Protein AF-A0A2K3N3N6-F1 (afdb_monomer_lite)

InterPro domains:
  IPR012674 Calycin [G3DSA:2.40.128.20] (1-110)
  IPR044682 Violaxanthin de-epoxidase [PTHR33970] (1-127)

Organism: Trifolium pratense (NCBI:txid57577)

pLDDT: mean 84.24, std 12.64, range [36.75, 97.19]

Secondary structure (DSSP, 8-state):
--------EEEE-SSTTEEEEEEEETTEEEEEEEEEEEE-TTSS-EEEEEEEEEGGGTEEEEEEEEE-TTSPPPPTTTHHHHHHHHHTTT--GGG------TT-TT---SPPTT---S-------GGGG--

Radius of gyration: 17.26 Å; chains: 1; bounding box: 48×36×48 Å

Sequence (131 aa):
MVWRRRKYRVKRGKIVGTFYFSVLDNGVVSNEFWTIVDVAEDLSWGLFHYHGAARAAGQSYTGAVLVSPDGAFPNEREKKKIVAALDKCEIKEWELYFVDNCSCIDAPLGTPEGSRLHAVVKIDDPNWIHV

Structure (mmCIF, N/CA/C/O backbone):
data_AF-A0A2K3N3N6-F1
#
_entry.id   AF-A0A2K3N3N6-F1
#
loop_
_atom_site.group_PDB
_atom_site.id
_atom_site.type_symbol
_atom_site.label_atom_id
_atom_site.label_alt_id
_atom_site.label_comp_id
_atom_site.label_asym_id
_a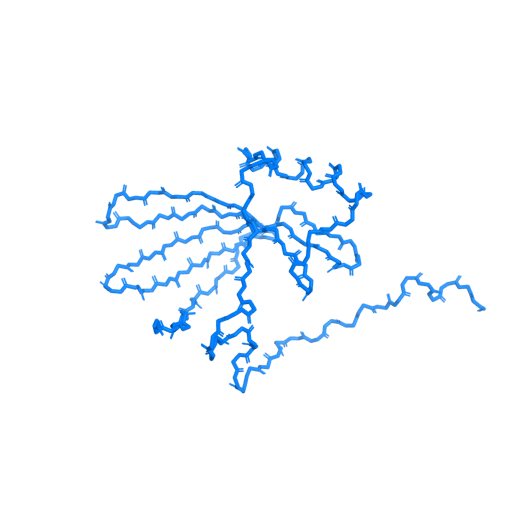tom_site.label_entity_id
_atom_site.label_seq_id
_atom_site.pdbx_PDB_ins_code
_atom_site.Cartn_x
_atom_site.Cartn_y
_atom_site.Cartn_z
_atom_site.occupancy
_atom_site.B_iso_or_equiv
_atom_site.auth_seq_id
_atom_site.auth_comp_id
_atom_site.auth_asym_id
_atom_site.auth_atom_id
_atom_site.pdbx_PDB_model_num
ATOM 1 N N . MET A 1 1 ? 24.312 -6.949 -5.887 1.00 63.84 1 MET A N 1
ATOM 2 C CA . MET A 1 1 ? 23.079 -6.983 -5.069 1.00 63.84 1 MET A CA 1
ATOM 3 C C . MET A 1 1 ? 22.325 -8.257 -5.419 1.00 63.84 1 MET A C 1
ATOM 5 O O . MET A 1 1 ? 22.290 -8.581 -6.596 1.00 63.84 1 MET A O 1
ATOM 9 N N . VAL A 1 2 ? 21.808 -9.021 -4.451 1.00 71.00 2 VAL A N 1
ATOM 10 C CA . VAL A 1 2 ? 21.042 -10.252 -4.735 1.00 71.00 2 VAL A CA 1
ATOM 11 C C . VAL A 1 2 ? 19.573 -9.974 -4.452 1.00 71.00 2 VAL A C 1
ATOM 13 O O . VAL A 1 2 ? 19.193 -9.800 -3.295 1.00 71.00 2 VAL A O 1
ATOM 16 N N . TRP A 1 3 ? 18.754 -9.932 -5.499 1.00 76.25 3 TRP A N 1
ATOM 17 C CA . TRP A 1 3 ? 17.307 -9.821 -5.355 1.00 76.25 3 TRP A CA 1
ATOM 18 C C . TRP A 1 3 ? 16.729 -11.104 -4.767 1.00 76.25 3 TRP A C 1
ATOM 20 O O . TRP A 1 3 ? 17.077 -12.210 -5.181 1.00 76.25 3 TRP A O 1
ATOM 30 N N . ARG A 1 4 ? 15.813 -10.972 -3.807 1.00 75.81 4 ARG A N 1
ATOM 31 C CA . ARG A 1 4 ? 15.090 -12.110 -3.233 1.00 75.81 4 ARG A CA 1
ATOM 32 C C 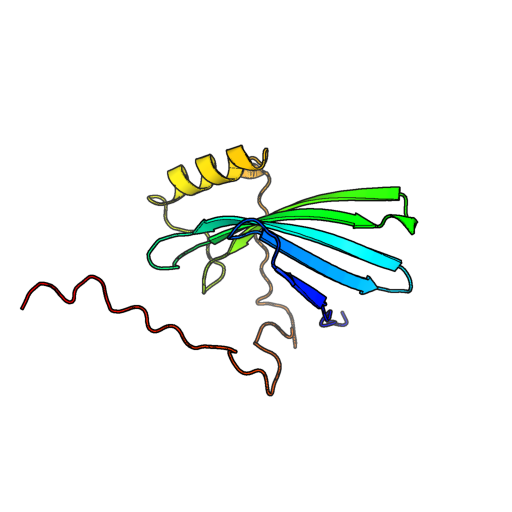. ARG A 1 4 ? 13.595 -11.850 -3.285 1.00 75.81 4 ARG A C 1
ATOM 34 O O . ARG A 1 4 ? 13.113 -10.862 -2.742 1.00 75.81 4 ARG A O 1
ATOM 41 N N . ARG A 1 5 ? 12.850 -12.775 -3.892 1.00 79.56 5 ARG A N 1
ATOM 42 C CA . ARG A 1 5 ? 11.388 -12.809 -3.775 1.00 79.56 5 ARG A CA 1
ATOM 43 C C . ARG A 1 5 ? 11.016 -13.405 -2.422 1.00 79.56 5 ARG A C 1
ATOM 45 O O . ARG A 1 5 ? 11.357 -14.552 -2.134 1.00 79.56 5 ARG A O 1
ATOM 52 N N . ARG A 1 6 ? 10.290 -12.644 -1.607 1.00 81.88 6 ARG A N 1
ATOM 53 C CA . ARG A 1 6 ? 9.697 -13.148 -0.365 1.00 81.88 6 ARG A CA 1
ATOM 54 C C . ARG A 1 6 ? 8.339 -13.776 -0.664 1.00 81.88 6 ARG A C 1
ATOM 56 O O . ARG A 1 6 ? 7.516 -13.192 -1.362 1.00 81.88 6 ARG A O 1
ATOM 63 N N . LYS A 1 7 ? 8.108 -14.979 -0.137 1.00 83.69 7 LYS A N 1
ATOM 64 C CA . LYS A 1 7 ? 6.810 -15.656 -0.224 1.00 83.69 7 LYS A CA 1
ATOM 65 C C . LYS A 1 7 ? 6.016 -15.352 1.037 1.00 83.69 7 LYS A C 1
ATOM 67 O O . LYS A 1 7 ? 6.340 -15.855 2.110 1.00 83.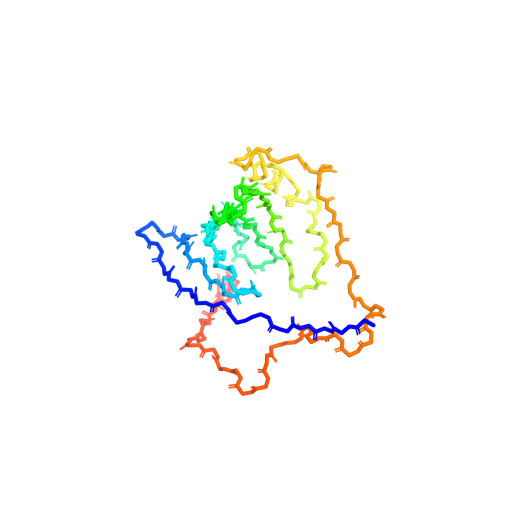69 7 LYS A O 1
ATOM 72 N N . TYR A 1 8 ? 4.979 -14.541 0.890 1.00 89.44 8 TYR A N 1
ATOM 73 C CA . TYR A 1 8 ? 4.054 -14.240 1.972 1.00 89.44 8 TYR A CA 1
ATOM 74 C C . TYR A 1 8 ? 2.906 -15.244 1.979 1.00 89.44 8 TYR A C 1
ATOM 76 O O . TYR A 1 8 ? 2.345 -15.583 0.937 1.00 89.44 8 TYR A O 1
ATOM 84 N N . ARG A 1 9 ? 2.511 -15.682 3.174 1.00 91.25 9 ARG A N 1
ATOM 85 C CA . ARG A 1 9 ? 1.193 -16.275 3.390 1.00 91.25 9 ARG A CA 1
ATOM 86 C C . ARG A 1 9 ? 0.216 -15.146 3.685 1.00 91.25 9 ARG A C 1
ATOM 88 O O . ARG A 1 9 ? 0.419 -14.405 4.647 1.00 91.25 9 ARG A O 1
ATOM 95 N N . VAL A 1 10 ? -0.854 -15.082 2.901 1.00 93.31 10 VAL A N 1
ATOM 96 C CA . VAL A 1 10 ? -1.895 -14.055 3.008 1.00 93.31 10 VAL A CA 1
ATOM 97 C C . VAL A 1 10 ? -3.193 -14.684 3.500 1.00 93.31 10 VAL A C 1
ATOM 99 O O . VAL A 1 10 ? -3.620 -15.723 2.997 1.00 93.31 10 VAL A O 1
ATOM 102 N N . LYS A 1 11 ? -3.831 -14.055 4.486 1.00 94.88 11 LYS A N 1
ATOM 103 C CA . LYS A 1 11 ? -5.188 -14.383 4.937 1.00 94.88 11 LYS A CA 1
ATOM 104 C C . LYS A 1 11 ? -6.051 -13.131 4.860 1.00 94.88 11 LYS A C 1
ATOM 106 O O . LYS A 1 11 ? -5.611 -12.066 5.275 1.00 94.88 11 LYS A O 1
ATOM 111 N N . ARG A 1 12 ? -7.280 -13.249 4.356 1.00 95.44 12 ARG A N 1
ATOM 112 C CA . ARG A 1 12 ? -8.243 -12.138 4.389 1.00 95.44 12 ARG A CA 1
ATOM 113 C C . ARG A 1 12 ? -8.649 -11.859 5.836 1.00 95.44 12 ARG A C 1
ATOM 115 O O . ARG A 1 12 ? -8.845 -12.797 6.610 1.00 95.44 12 ARG A O 1
ATOM 122 N N . GLY A 1 13 ? -8.739 -10.585 6.194 1.00 94.12 13 GLY A N 1
ATOM 123 C CA . GLY A 1 13 ? -9.321 -10.161 7.458 1.00 94.12 13 GLY A CA 1
ATOM 124 C C . GLY A 1 13 ? -10.844 -10.281 7.444 1.00 94.12 13 GLY A C 1
ATOM 125 O O . GLY A 1 13 ? -11.454 -10.627 6.432 1.00 94.12 13 GLY A O 1
ATOM 126 N N . LYS A 1 14 ? -11.468 -10.017 8.596 1.00 94.12 14 LYS A N 1
ATOM 127 C CA . LYS A 1 14 ? -12.935 -10.040 8.725 1.00 94.12 14 LYS A CA 1
ATOM 128 C C . LYS A 1 14 ? -13.597 -8.825 8.070 1.00 94.12 14 LYS A C 1
ATOM 130 O O . LYS A 1 14 ? -14.740 -8.916 7.642 1.00 94.12 14 LYS A O 1
ATOM 135 N N . ILE A 1 15 ? -12.882 -7.703 8.022 1.00 95.38 15 ILE A N 1
ATOM 136 C CA . ILE A 1 15 ? -13.341 -6.454 7.415 1.00 95.38 15 ILE A CA 1
ATOM 137 C C . ILE A 1 15 ? -12.884 -6.445 5.955 1.00 95.38 15 ILE A C 1
ATOM 139 O O . ILE A 1 15 ? -11.734 -6.783 5.658 1.00 95.38 15 ILE A O 1
ATOM 143 N N . VAL A 1 16 ? -13.778 -6.075 5.039 1.00 93.94 16 VAL A N 1
ATOM 144 C CA . VAL A 1 16 ? -13.456 -5.964 3.609 1.00 93.94 16 VAL A CA 1
ATOM 145 C C . VAL A 1 16 ? -12.282 -5.001 3.414 1.00 93.94 16 VAL A C 1
ATOM 147 O O . VAL A 1 16 ? -12.188 -3.984 4.090 1.00 93.94 16 VAL A O 1
ATOM 150 N N . GLY A 1 17 ? -11.358 -5.356 2.519 1.00 93.31 17 GLY A N 1
ATOM 151 C CA . GLY A 1 17 ? -10.153 -4.564 2.264 1.00 93.31 17 GLY A CA 1
ATOM 152 C C . GLY A 1 17 ? -9.026 -4.756 3.284 1.00 93.31 17 GLY A C 1
ATOM 153 O O . GLY A 1 17 ? -8.002 -4.096 3.155 1.00 93.31 17 GLY A O 1
ATOM 154 N N . THR A 1 18 ? -9.164 -5.664 4.260 1.00 96.38 18 THR A N 1
ATOM 155 C CA . THR A 1 18 ? -8.107 -5.960 5.246 1.00 96.38 18 THR A CA 1
ATOM 156 C C . THR A 1 18 ? -7.488 -7.344 5.054 1.00 96.38 18 THR A C 1
ATOM 158 O O . THR A 1 18 ? -8.156 -8.300 4.644 1.00 96.38 18 THR A O 1
ATOM 161 N N . PHE A 1 19 ? -6.198 -7.473 5.369 1.00 96.56 19 PHE A N 1
ATOM 162 C CA . PHE A 1 19 ? -5.404 -8.676 5.130 1.00 96.56 19 PHE A CA 1
ATOM 163 C C . PHE A 1 19 ? -4.342 -8.880 6.214 1.00 96.56 19 PHE A C 1
ATOM 165 O O . PHE A 1 19 ? -3.761 -7.933 6.731 1.00 96.56 19 PHE A O 1
ATOM 172 N N . TYR A 1 20 ? -4.038 -10.140 6.510 1.00 94.88 20 TYR A N 1
ATOM 173 C CA . TYR A 1 20 ? -2.925 -10.544 7.359 1.00 94.88 20 TYR A CA 1
ATOM 174 C C . TYR A 1 20 ? -1.859 -11.215 6.504 1.00 94.88 20 TYR A C 1
ATOM 176 O O . TYR A 1 20 ? -2.068 -12.309 5.967 1.00 94.88 20 TYR A O 1
ATOM 184 N N . PHE A 1 21 ? -0.716 -10.555 6.401 1.00 93.75 21 PHE A N 1
ATOM 185 C CA . PHE A 1 21 ? 0.478 -11.048 5.745 1.00 93.75 21 PHE A CA 1
ATOM 186 C C . PHE A 1 21 ? 1.401 -11.653 6.796 1.00 93.75 21 PHE A C 1
ATOM 188 O O . PHE A 1 21 ? 1.523 -11.167 7.918 1.00 93.75 21 PHE A O 1
ATOM 195 N N . SER A 1 22 ? 2.033 -12.765 6.445 1.00 91.12 22 SER A N 1
ATOM 196 C CA . SER A 1 22 ? 3.018 -13.401 7.312 1.00 91.12 22 SER A CA 1
ATOM 197 C C . SER A 1 22 ? 4.136 -13.999 6.483 1.00 91.12 22 SER A C 1
ATOM 199 O O . SER A 1 22 ? 3.882 -14.686 5.489 1.00 91.12 22 SER A O 1
ATOM 201 N N . VAL A 1 23 ? 5.368 -13.734 6.898 1.00 89.56 23 VAL A N 1
ATOM 202 C CA . VAL A 1 23 ? 6.580 -14.215 6.238 1.00 89.56 23 VAL A CA 1
ATOM 203 C C . VAL A 1 23 ? 7.580 -14.666 7.292 1.00 89.56 23 VAL A C 1
ATOM 205 O O . VAL A 1 23 ? 7.693 -14.058 8.354 1.00 89.56 23 VAL A O 1
ATOM 208 N N . LEU A 1 24 ? 8.281 -15.760 7.007 1.00 86.12 24 LEU A N 1
ATOM 209 C CA . LEU A 1 24 ? 9.430 -16.199 7.787 1.00 86.12 24 LEU A CA 1
ATOM 210 C C . LEU A 1 24 ? 10.684 -15.673 7.091 1.00 86.12 24 LEU A C 1
ATOM 212 O O . LEU A 1 24 ? 10.965 -16.077 5.963 1.00 86.12 24 LEU A O 1
ATOM 216 N N . ASP A 1 25 ? 11.420 -14.790 7.755 1.00 78.12 25 ASP A N 1
ATOM 217 C CA . ASP A 1 25 ? 12.688 -14.259 7.261 1.00 78.12 25 ASP A CA 1
ATOM 218 C C . ASP A 1 25 ? 13.780 -14.482 8.309 1.00 78.12 25 ASP A C 1
ATOM 220 O O . ASP A 1 25 ? 13.644 -14.065 9.456 1.00 78.12 25 ASP A O 1
ATOM 224 N N . ASN A 1 26 ? 14.840 -15.203 7.936 1.00 78.12 26 ASN A N 1
ATOM 225 C CA . ASN A 1 26 ? 15.973 -15.545 8.810 1.00 78.12 26 ASN A CA 1
ATOM 226 C C . ASN A 1 26 ? 15.576 -16.098 10.199 1.00 78.12 26 ASN A C 1
ATOM 228 O O . ASN A 1 26 ? 16.196 -15.777 11.208 1.00 78.12 26 ASN A O 1
ATOM 232 N N . GLY A 1 27 ? 14.522 -16.920 10.265 1.00 78.38 27 GLY A N 1
ATOM 233 C CA . GLY A 1 27 ? 14.031 -17.506 11.521 1.00 78.38 27 GLY A CA 1
ATOM 234 C C . GLY A 1 27 ? 13.097 -16.601 12.334 1.00 78.38 27 GLY A C 1
ATOM 235 O O . GLY A 1 27 ? 12.536 -17.052 13.330 1.00 78.38 27 GLY A O 1
ATOM 236 N N . VAL A 1 28 ? 12.862 -15.363 11.891 1.00 78.62 28 VAL A N 1
ATOM 237 C CA . VAL A 1 28 ? 11.919 -14.426 12.507 1.00 78.62 28 VAL A CA 1
ATOM 238 C C . VAL A 1 28 ? 10.639 -14.372 11.680 1.00 78.62 28 VAL A C 1
ATOM 240 O O . VAL A 1 28 ? 10.659 -14.143 10.471 1.00 78.62 28 VAL A O 1
ATOM 243 N N . VAL A 1 29 ? 9.497 -14.586 12.334 1.00 83.00 29 VAL A N 1
ATOM 244 C CA . VAL A 1 29 ? 8.188 -14.399 11.699 1.00 83.00 29 VAL A CA 1
ATOM 245 C C . VAL A 1 29 ? 7.803 -12.929 11.804 1.00 83.00 29 VAL A C 1
ATOM 247 O O . VAL A 1 29 ? 7.592 -12.427 12.910 1.00 83.00 29 VAL A O 1
ATOM 250 N N . SER A 1 30 ? 7.670 -12.265 10.658 1.00 84.19 30 SER A N 1
ATOM 251 C CA . SER A 1 30 ? 6.971 -10.985 10.580 1.00 84.19 30 SER A CA 1
ATOM 252 C C . SER A 1 30 ? 5.488 -11.240 10.342 1.00 84.19 30 SER A C 1
ATOM 254 O O . SER A 1 30 ? 5.121 -12.028 9.463 1.00 84.19 30 SER A O 1
ATOM 256 N N . ASN A 1 31 ? 4.644 -10.593 11.144 1.00 89.19 31 ASN A N 1
ATOM 257 C CA . ASN A 1 31 ? 3.208 -10.534 10.915 1.00 89.19 31 ASN A CA 1
ATOM 258 C C . ASN A 1 31 ? 2.830 -9.087 10.636 1.00 89.19 31 ASN A C 1
ATOM 260 O O . ASN A 1 31 ? 3.146 -8.195 11.423 1.00 89.19 31 ASN A O 1
ATOM 264 N N . GLU A 1 32 ? 2.130 -8.883 9.533 1.00 92.19 32 GLU A N 1
ATOM 265 C CA . GLU A 1 32 ? 1.737 -7.570 9.057 1.00 92.19 32 GLU A CA 1
ATOM 266 C C . GLU A 1 32 ? 0.230 -7.545 8.833 1.00 92.19 32 GLU A C 1
ATOM 268 O O . GLU A 1 32 ? -0.348 -8.458 8.235 1.00 92.19 32 GLU A O 1
ATOM 273 N N . PHE A 1 33 ? -0.409 -6.491 9.317 1.00 94.25 33 PHE A N 1
ATOM 274 C CA . PHE A 1 33 ? -1.801 -6.189 9.045 1.00 94.25 33 PHE A CA 1
ATOM 275 C C . PHE A 1 33 ? -1.870 -5.097 7.986 1.00 94.25 33 PHE A C 1
ATOM 277 O O . PHE A 1 33 ? -1.360 -4.004 8.208 1.00 94.25 33 PHE A O 1
ATOM 284 N N . TRP A 1 34 ? -2.485 -5.410 6.852 1.00 96.56 34 TRP A N 1
ATOM 285 C CA . TRP A 1 34 ? -2.595 -4.544 5.685 1.00 96.56 34 TRP A CA 1
ATOM 286 C C . TRP A 1 34 ? -4.048 -4.141 5.455 1.00 96.56 34 TRP A C 1
ATOM 288 O O . TRP A 1 34 ? -4.949 -4.977 5.563 1.00 96.56 34 TRP A O 1
ATOM 298 N N . THR A 1 35 ? -4.259 -2.893 5.058 1.00 96.81 35 THR A N 1
ATOM 299 C CA . THR A 1 35 ? -5.570 -2.322 4.746 1.00 96.81 35 THR A CA 1
ATOM 300 C C . THR A 1 35 ? -5.501 -1.573 3.422 1.00 96.81 35 THR A C 1
ATOM 302 O O . THR A 1 35 ? -4.573 -0.800 3.194 1.00 96.81 35 THR A O 1
ATOM 305 N N . ILE A 1 36 ? -6.494 -1.782 2.559 1.00 97.19 36 ILE A N 1
ATOM 306 C CA . ILE A 1 36 ? -6.776 -0.901 1.424 1.00 97.19 36 ILE A CA 1
ATOM 307 C C . ILE A 1 36 ? -7.410 0.365 1.990 1.00 97.19 36 ILE A C 1
ATOM 309 O O . ILE A 1 36 ? -8.492 0.304 2.572 1.00 97.19 36 ILE A O 1
ATOM 313 N N . VAL A 1 37 ? -6.721 1.490 1.856 1.00 97.00 37 VAL A N 1
ATOM 314 C CA . VAL A 1 37 ? -7.160 2.779 2.401 1.00 97.00 37 VAL A CA 1
ATOM 315 C C . VAL A 1 37 ? -8.103 3.465 1.428 1.00 97.00 37 VAL A C 1
ATOM 317 O O . VAL A 1 37 ? -9.147 3.976 1.833 1.00 97.00 37 VAL A O 1
ATOM 320 N N . ASP A 1 38 ? -7.711 3.485 0.156 1.00 96.44 38 ASP A N 1
ATOM 321 C CA . ASP A 1 38 ? -8.478 4.068 -0.936 1.00 96.44 38 ASP A CA 1
ATOM 322 C C . ASP A 1 38 ? -7.946 3.555 -2.282 1.00 96.44 38 ASP A C 1
ATOM 324 O O . ASP A 1 38 ? -6.783 3.148 -2.378 1.00 96.44 38 ASP A O 1
ATOM 328 N N . VAL A 1 39 ? -8.798 3.538 -3.303 1.00 95.44 39 VAL A N 1
ATOM 329 C CA . VAL A 1 39 ? -8.472 3.087 -4.664 1.00 95.44 39 VAL A CA 1
ATOM 330 C C . VAL A 1 39 ? -9.304 3.897 -5.649 1.00 95.44 39 VAL A C 1
ATOM 332 O O . VAL A 1 39 ? -10.498 4.098 -5.432 1.00 95.44 39 VAL A O 1
ATOM 335 N N . ALA A 1 40 ? -8.691 4.336 -6.746 1.00 94.31 40 ALA A N 1
ATOM 336 C CA . ALA A 1 40 ? -9.424 4.980 -7.827 1.00 94.31 40 ALA A CA 1
ATOM 337 C C . ALA A 1 40 ? -10.424 4.011 -8.476 1.00 94.31 40 ALA A C 1
ATOM 339 O O . ALA A 1 40 ? -10.124 2.833 -8.659 1.00 94.31 40 ALA A O 1
ATOM 340 N N . GLU A 1 41 ? -11.595 4.503 -8.882 1.00 91.00 41 GLU A N 1
ATOM 341 C CA . GLU A 1 41 ? -12.625 3.676 -9.535 1.00 91.00 41 GLU A CA 1
ATOM 342 C C . GLU A 1 41 ? -12.126 3.028 -10.838 1.00 91.00 41 GLU A C 1
ATOM 344 O O . GLU A 1 41 ? -12.513 1.909 -11.165 1.00 91.00 41 GLU A O 1
ATOM 349 N N . ASP A 1 42 ? -11.217 3.703 -11.543 1.00 90.81 42 ASP A N 1
ATOM 350 C CA . ASP A 1 42 ? -10.565 3.231 -12.768 1.00 90.81 42 ASP A CA 1
ATOM 351 C C . ASP A 1 42 ? -9.297 2.393 -12.510 1.00 90.81 42 ASP A C 1
ATOM 353 O O . ASP A 1 42 ? -8.607 2.002 -13.451 1.00 90.81 42 ASP A O 1
ATOM 357 N N . LEU A 1 43 ? -8.976 2.118 -11.239 1.00 91.25 43 LEU A N 1
ATOM 358 C CA . LEU A 1 43 ? -7.758 1.440 -10.784 1.00 91.25 43 LEU A CA 1
ATOM 359 C C . LEU A 1 43 ? -6.445 2.111 -11.229 1.00 91.25 43 LEU A C 1
ATOM 361 O O . LEU A 1 43 ? -5.391 1.470 -11.219 1.00 91.25 43 LEU A O 1
ATOM 365 N N . SER A 1 44 ? -6.477 3.400 -11.579 1.00 92.75 44 SER A N 1
ATOM 366 C CA . SER A 1 44 ? -5.272 4.167 -11.928 1.00 92.75 44 SER A CA 1
ATOM 367 C C . SER A 1 44 ? -4.298 4.311 -10.756 1.00 92.75 44 SER A C 1
ATOM 369 O O . SER A 1 44 ? -3.090 4.432 -10.970 1.00 92.75 44 SER A O 1
ATOM 371 N N . TRP A 1 45 ? -4.798 4.257 -9.518 1.00 95.44 45 TRP A N 1
ATOM 372 C CA . TRP A 1 45 ? -3.980 4.219 -8.312 1.00 95.44 45 TRP A CA 1
ATOM 373 C C . TRP A 1 45 ? -4.669 3.495 -7.153 1.00 95.44 45 TRP A C 1
ATOM 375 O O . TRP A 1 45 ? -5.893 3.361 -7.109 1.00 95.44 45 TRP A O 1
ATOM 385 N N . GLY A 1 46 ? -3.868 3.059 -6.182 1.00 96.62 46 GLY A N 1
ATOM 386 C CA . GLY A 1 46 ? -4.345 2.537 -4.903 1.00 96.62 46 GLY A CA 1
ATOM 387 C C . GLY A 1 46 ? -3.405 2.898 -3.760 1.00 96.62 46 GLY A C 1
ATOM 388 O O . GLY A 1 46 ? -2.192 2.985 -3.950 1.00 96.62 46 GLY A O 1
ATOM 389 N N . LEU A 1 47 ? -3.962 3.104 -2.569 1.00 97.19 47 LEU A N 1
ATOM 390 C CA . LEU A 1 47 ? -3.207 3.346 -1.346 1.00 97.19 47 LEU A CA 1
ATOM 391 C C . LEU A 1 47 ? -3.443 2.210 -0.355 1.00 97.19 47 LEU A C 1
ATOM 393 O O . LEU A 1 47 ? -4.573 1.921 0.045 1.00 97.19 47 LEU A O 1
ATOM 397 N N . PHE A 1 48 ? -2.352 1.594 0.078 1.00 97.00 48 PHE A N 1
ATOM 398 C CA . PHE A 1 48 ? -2.346 0.555 1.097 1.00 97.00 48 PHE A CA 1
ATOM 399 C C . PHE A 1 48 ? -1.639 1.072 2.340 1.00 97.00 48 PHE A C 1
ATOM 401 O O . PHE A 1 48 ? -0.627 1.754 2.227 1.00 97.00 48 PHE A O 1
ATOM 408 N N . HIS A 1 49 ? -2.128 0.706 3.517 1.00 96.44 49 HIS A N 1
ATOM 409 C CA . HIS A 1 49 ? -1.472 0.987 4.789 1.00 96.44 49 HIS A CA 1
ATOM 410 C C . HIS A 1 49 ? -1.200 -0.319 5.518 1.00 96.44 49 HIS A C 1
ATOM 412 O O . HIS A 1 49 ? -2.047 -1.216 5.518 1.00 96.44 49 HIS A O 1
ATOM 418 N N . TYR A 1 50 ? -0.030 -0.439 6.136 1.00 94.00 50 TYR A N 1
ATOM 419 C CA . TYR A 1 50 ? 0.351 -1.635 6.865 1.00 94.00 50 TYR A CA 1
ATOM 420 C C . TYR A 1 50 ? 0.934 -1.325 8.234 1.00 94.00 50 TYR A C 1
ATOM 422 O O . TYR A 1 50 ? 1.625 -0.333 8.440 1.00 94.00 50 TYR A O 1
ATOM 430 N N . HIS A 1 51 ? 0.668 -2.239 9.162 1.00 91.62 51 HIS A N 1
ATOM 431 C CA . HIS A 1 51 ? 1.256 -2.273 10.492 1.00 91.62 51 HIS A CA 1
ATOM 432 C C . HIS A 1 51 ? 1.915 -3.635 10.669 1.00 91.62 51 HIS A C 1
ATOM 434 O O . HIS A 1 51 ? 1.239 -4.666 10.712 1.00 91.62 51 HIS A O 1
ATOM 440 N N . GLY A 1 52 ? 3.239 -3.648 10.729 1.00 84.75 52 GLY A N 1
ATOM 441 C CA . GLY A 1 52 ? 4.038 -4.840 10.949 1.00 84.75 52 GLY A CA 1
ATOM 442 C C . GLY A 1 52 ? 4.587 -4.909 12.362 1.00 84.75 52 GLY A C 1
ATOM 443 O O . GLY A 1 52 ? 4.898 -3.894 12.985 1.00 84.75 52 GLY A O 1
ATOM 444 N N . ALA A 1 53 ? 4.745 -6.131 12.861 1.00 77.06 53 ALA A N 1
ATOM 445 C CA . ALA A 1 53 ? 5.507 -6.388 14.071 1.00 77.06 53 ALA A CA 1
ATOM 446 C C . ALA A 1 53 ? 6.401 -7.620 13.897 1.00 77.06 53 ALA A C 1
ATOM 448 O O . ALA A 1 53 ? 5.928 -8.737 13.661 1.00 77.06 53 ALA A O 1
ATOM 449 N N . ALA A 1 54 ? 7.702 -7.429 14.105 1.00 72.50 54 ALA A N 1
ATOM 450 C CA . ALA A 1 54 ? 8.661 -8.508 14.294 1.00 72.50 54 ALA A CA 1
ATOM 451 C C . ALA A 1 54 ? 8.746 -8.804 15.796 1.00 72.50 54 ALA A C 1
ATOM 453 O O . ALA A 1 54 ? 9.655 -8.353 16.493 1.00 72.50 54 ALA A O 1
ATOM 454 N N . ARG A 1 55 ? 7.759 -9.547 16.316 1.00 64.31 55 ARG A N 1
ATOM 455 C CA . ARG A 1 55 ? 7.558 -9.742 17.767 1.00 64.31 55 ARG A CA 1
ATOM 456 C C . ARG A 1 55 ? 8.801 -10.268 18.493 1.00 64.31 55 ARG A C 1
ATOM 458 O O . ARG A 1 55 ? 9.050 -9.859 19.619 1.00 64.31 55 ARG A O 1
ATOM 465 N N . ALA A 1 56 ? 9.582 -11.138 17.850 1.00 64.00 56 ALA A N 1
ATOM 466 C CA . ALA A 1 56 ? 10.814 -11.686 18.425 1.00 64.00 56 ALA A CA 1
ATOM 467 C C . ALA A 1 56 ? 11.954 -10.654 18.545 1.00 64.00 56 ALA A C 1
ATOM 469 O O . ALA A 1 56 ? 12.852 -10.840 19.356 1.00 64.00 56 ALA A O 1
ATOM 470 N N . ALA A 1 57 ? 11.908 -9.572 17.763 1.00 65.69 57 ALA A N 1
ATOM 471 C CA . ALA A 1 57 ? 12.900 -8.498 17.755 1.00 65.69 57 ALA A CA 1
ATOM 472 C C . ALA A 1 57 ? 12.421 -7.222 18.477 1.00 65.69 57 ALA A C 1
ATOM 474 O O . ALA A 1 57 ? 13.151 -6.237 18.507 1.00 65.69 57 ALA A O 1
ATOM 475 N N . GLY A 1 58 ? 11.198 -7.213 19.028 1.00 71.62 58 GLY A N 1
ATOM 476 C CA . GLY A 1 58 ? 10.631 -6.050 19.721 1.00 71.62 58 GLY A CA 1
ATOM 477 C C . GLY A 1 58 ? 10.362 -4.839 18.821 1.00 71.62 58 GLY A C 1
ATOM 478 O O . GLY A 1 58 ? 10.220 -3.732 19.329 1.00 71.62 58 GLY A O 1
ATOM 479 N N . GLN A 1 59 ? 10.304 -5.029 17.500 1.00 74.50 59 GLN A N 1
ATOM 480 C CA . GLN A 1 59 ? 10.128 -3.939 16.539 1.00 74.50 59 GLN A CA 1
ATOM 481 C C . GLN A 1 59 ? 8.705 -3.921 15.985 1.00 74.50 59 GLN A C 1
ATOM 483 O O . GLN A 1 59 ? 8.182 -4.954 15.553 1.00 74.50 59 GLN A O 1
ATOM 488 N N . SER A 1 60 ? 8.112 -2.731 15.965 1.00 81.06 60 SER A N 1
ATOM 489 C CA . SER A 1 60 ? 6.889 -2.408 15.235 1.00 81.06 60 SER A CA 1
ATOM 490 C C . SER A 1 60 ? 7.200 -1.366 14.175 1.00 81.06 60 SER A C 1
ATOM 492 O O . SER A 1 60 ? 8.006 -0.468 14.410 1.00 81.06 60 SER A O 1
ATOM 494 N N . TYR A 1 61 ? 6.546 -1.474 13.029 1.00 85.88 61 TYR A N 1
ATOM 495 C CA . TYR A 1 61 ? 6.681 -0.514 11.947 1.00 85.88 61 TYR A CA 1
ATOM 496 C C . TYR A 1 61 ? 5.328 -0.284 11.289 1.00 85.88 61 TYR A C 1
ATOM 498 O O . TYR A 1 61 ? 4.503 -1.195 11.193 1.00 85.88 61 TYR A O 1
ATOM 506 N N . THR A 1 62 ? 5.113 0.938 10.833 1.00 90.31 62 THR A N 1
ATOM 507 C CA . THR A 1 62 ? 3.958 1.325 10.029 1.00 90.31 62 THR A CA 1
ATOM 508 C C . THR A 1 62 ? 4.449 1.925 8.724 1.00 90.31 62 THR A C 1
ATOM 510 O O . THR A 1 62 ? 5.605 2.338 8.611 1.00 90.31 62 THR A O 1
ATOM 513 N N . GLY A 1 63 ? 3.601 1.916 7.708 1.00 91.62 63 GLY A N 1
ATOM 514 C CA . GLY A 1 63 ? 3.934 2.523 6.432 1.00 91.62 63 GLY A CA 1
ATOM 515 C C . GLY A 1 63 ? 2.781 2.440 5.458 1.00 91.62 63 GLY A C 1
ATOM 516 O O . GLY A 1 63 ? 1.888 1.601 5.596 1.00 91.62 63 GLY A O 1
ATOM 517 N N . ALA A 1 64 ? 2.809 3.312 4.458 1.00 94.56 64 ALA A N 1
ATOM 518 C CA . ALA A 1 64 ? 1.875 3.275 3.350 1.00 94.56 64 ALA A CA 1
ATOM 519 C C . ALA A 1 64 ? 2.597 3.006 2.033 1.00 94.56 64 ALA A C 1
ATOM 521 O O . ALA A 1 64 ? 3.760 3.361 1.850 1.00 94.56 64 ALA A O 1
ATOM 522 N N . VAL A 1 65 ? 1.879 2.372 1.113 1.00 94.94 65 VAL A N 1
ATOM 523 C CA . VAL A 1 65 ? 2.325 2.110 -0.250 1.00 94.94 65 VAL A CA 1
ATOM 524 C C . VAL A 1 65 ? 1.292 2.707 -1.193 1.00 94.94 65 VAL A C 1
ATOM 526 O O . VAL A 1 65 ? 0.164 2.216 -1.275 1.00 94.94 65 VAL A O 1
ATOM 529 N N . LEU A 1 66 ? 1.683 3.774 -1.886 1.00 95.31 66 LEU A N 1
ATOM 530 C CA . LEU A 1 66 ? 0.950 4.311 -3.025 1.00 95.31 66 LEU A CA 1
ATOM 531 C C . LEU A 1 66 ? 1.421 3.571 -4.277 1.00 95.31 66 LEU A C 1
ATOM 533 O O . LEU A 1 66 ? 2.622 3.501 -4.535 1.00 95.31 66 LEU A O 1
ATOM 537 N N . VAL A 1 67 ? 0.485 3.004 -5.031 1.00 93.44 67 VAL A N 1
ATOM 538 C CA . VAL A 1 67 ? 0.781 2.264 -6.261 1.00 93.44 67 VAL A CA 1
ATOM 539 C C . VAL A 1 67 ? -0.008 2.817 -7.434 1.00 93.44 67 VAL A C 1
ATOM 541 O O . VAL A 1 67 ? -1.131 3.292 -7.272 1.00 93.44 67 VAL A O 1
ATOM 544 N N . SER A 1 68 ? 0.570 2.664 -8.614 1.00 91.81 68 SER A N 1
ATOM 545 C CA . SER A 1 68 ? -0.030 2.883 -9.928 1.00 91.81 68 SER A CA 1
ATOM 546 C C . SER A 1 68 ? 0.531 1.825 -10.891 1.00 91.81 68 SER A C 1
ATOM 548 O O . SER A 1 68 ? 1.561 1.211 -10.584 1.00 91.81 68 SER A O 1
ATOM 550 N N . PRO A 1 69 ? -0.121 1.556 -12.037 1.00 87.12 69 PRO A N 1
ATOM 551 C CA . PRO A 1 69 ? 0.327 0.526 -12.977 1.00 87.12 69 PRO A CA 1
ATOM 552 C C . PRO A 1 69 ? 1.766 0.698 -13.486 1.00 87.12 69 PRO A C 1
ATOM 554 O O . PRO A 1 69 ? 2.447 -0.294 -13.737 1.00 87.12 69 PRO A O 1
ATOM 557 N N . ASP A 1 70 ? 2.223 1.941 -13.629 1.00 84.94 70 ASP A N 1
ATOM 558 C CA . ASP A 1 70 ? 3.561 2.313 -14.101 1.00 84.94 70 ASP A CA 1
ATOM 559 C C . ASP A 1 70 ? 4.492 2.791 -12.971 1.00 84.94 70 ASP A C 1
ATOM 561 O O . ASP A 1 70 ? 5.655 3.107 -13.216 1.00 84.94 70 ASP A O 1
ATOM 565 N N . GLY A 1 71 ? 3.998 2.836 -11.731 1.00 86.00 71 GLY A N 1
ATOM 566 C CA . GLY A 1 71 ? 4.717 3.364 -10.575 1.00 86.00 71 GLY A CA 1
ATOM 567 C C . GLY A 1 71 ? 4.785 4.893 -10.519 1.00 86.00 71 GLY A C 1
ATOM 568 O O . GLY A 1 71 ? 5.318 5.421 -9.545 1.00 86.00 71 GLY A O 1
ATOM 569 N N . ALA A 1 72 ? 4.244 5.619 -11.504 1.00 87.69 72 ALA A N 1
ATOM 570 C CA . ALA A 1 72 ? 4.228 7.076 -11.496 1.00 87.69 72 ALA A CA 1
ATOM 571 C C . ALA A 1 72 ? 3.280 7.622 -10.421 1.00 87.69 72 ALA A C 1
ATOM 573 O O . ALA A 1 72 ? 2.239 7.033 -10.113 1.00 87.69 72 ALA A O 1
ATOM 574 N N . PHE A 1 73 ? 3.617 8.785 -9.861 1.00 89.19 73 PHE A N 1
ATOM 575 C CA . PHE A 1 73 ? 2.705 9.469 -8.951 1.00 89.19 73 PHE A CA 1
ATOM 576 C C . PHE A 1 73 ? 1.425 9.876 -9.710 1.00 89.19 73 PHE A C 1
ATOM 578 O O . PHE A 1 73 ? 1.534 10.404 -10.822 1.00 89.19 73 PHE A O 1
ATOM 585 N N . PRO A 1 74 ? 0.218 9.650 -9.156 1.00 90.06 74 PRO A N 1
ATOM 586 C CA . PRO A 1 74 ? -1.024 9.965 -9.856 1.00 90.06 74 PRO A CA 1
ATOM 587 C C . PRO A 1 74 ? -1.167 11.462 -10.151 1.00 90.06 74 PRO A C 1
ATOM 589 O O . PRO A 1 74 ? -0.547 12.311 -9.515 1.00 90.06 74 PRO A O 1
ATOM 592 N N . ASN A 1 75 ? -2.008 11.804 -11.125 1.00 88.19 75 ASN A N 1
ATOM 593 C CA . ASN A 1 75 ? -2.145 13.185 -11.583 1.00 88.19 75 ASN A CA 1
ATOM 594 C C . ASN A 1 75 ? -2.634 14.155 -10.479 1.00 88.19 75 ASN A C 1
ATOM 596 O O . ASN A 1 75 ? -3.269 13.771 -9.497 1.00 88.19 75 ASN A O 1
ATOM 600 N N . GLU A 1 76 ? -2.416 15.456 -10.694 1.00 86.69 76 GLU A N 1
ATOM 601 C CA . GLU A 1 76 ? -2.784 16.520 -9.743 1.00 86.69 76 GLU A CA 1
ATOM 602 C C . GLU A 1 76 ? -4.279 16.562 -9.371 1.00 86.69 76 GLU A C 1
ATOM 604 O O . GLU A 1 76 ? -4.640 17.104 -8.326 1.00 86.69 76 GLU A O 1
ATOM 609 N N . ARG A 1 77 ? -5.176 15.984 -10.187 1.00 88.81 77 ARG A N 1
ATOM 610 C CA . ARG A 1 77 ? -6.611 15.926 -9.854 1.00 88.81 77 ARG A CA 1
ATOM 611 C C . ARG A 1 77 ? -6.873 14.947 -8.712 1.00 88.81 77 ARG A C 1
ATOM 613 O O . ARG A 1 77 ? -7.698 15.233 -7.846 1.00 88.81 77 ARG A O 1
ATOM 620 N N . GLU A 1 78 ? -6.132 13.842 -8.679 1.00 91.88 78 GLU A N 1
ATOM 621 C CA . GLU A 1 78 ? -6.227 12.815 -7.640 1.00 91.88 78 GLU A CA 1
ATOM 622 C C . GLU A 1 78 ? -5.471 13.200 -6.362 1.00 91.88 78 GLU A C 1
ATOM 624 O O . GLU A 1 78 ? -5.787 12.698 -5.282 1.00 91.88 78 GLU A O 1
ATOM 629 N N . LYS A 1 79 ? -4.543 14.165 -6.440 1.00 91.69 79 LYS A N 1
ATOM 630 C CA . LYS A 1 79 ? -3.714 14.617 -5.313 1.00 91.69 79 LYS A CA 1
ATOM 631 C C . LYS A 1 79 ? -4.512 14.898 -4.040 1.00 91.69 79 LYS A C 1
ATOM 633 O O . LYS A 1 79 ? -4.136 14.444 -2.965 1.00 91.69 79 LYS A O 1
ATOM 638 N N . LYS A 1 80 ? -5.648 15.597 -4.141 1.00 93.69 80 LYS A N 1
ATOM 639 C CA . LYS A 1 80 ? -6.492 15.901 -2.969 1.00 93.69 80 LYS A CA 1
ATOM 640 C C . LYS A 1 80 ? -7.041 14.642 -2.294 1.00 93.69 80 LYS A C 1
ATOM 642 O O . LYS A 1 80 ? -7.073 14.585 -1.068 1.00 93.69 80 LYS A O 1
ATOM 647 N N . LYS A 1 81 ? -7.467 13.645 -3.079 1.00 94.88 81 LYS A N 1
ATOM 648 C CA . LYS A 1 81 ? -7.950 12.362 -2.548 1.00 94.88 81 LYS A CA 1
ATOM 649 C C . LYS A 1 81 ? -6.809 11.580 -1.907 1.00 94.88 81 LYS A C 1
ATOM 651 O O . LYS A 1 81 ? -6.979 11.070 -0.807 1.00 94.88 81 LYS A O 1
ATOM 656 N N . ILE A 1 82 ? -5.641 11.559 -2.549 1.00 95.31 82 ILE A N 1
ATOM 657 C CA . ILE A 1 82 ? -4.444 10.886 -2.034 1.00 95.31 82 ILE A CA 1
ATOM 658 C C . ILE A 1 82 ? -4.024 11.483 -0.692 1.00 95.31 82 ILE A C 1
ATOM 660 O O . ILE A 1 82 ? -3.854 10.739 0.266 1.00 95.31 82 ILE A O 1
ATOM 664 N N . VAL A 1 83 ? -3.930 12.812 -0.584 1.00 94.69 83 VAL A N 1
ATOM 665 C CA . VAL A 1 83 ? -3.588 13.491 0.678 1.00 94.69 83 VAL A CA 1
ATOM 666 C C . VAL A 1 83 ? -4.609 13.167 1.771 1.00 94.69 83 VAL A C 1
ATOM 668 O O . VAL A 1 83 ? -4.220 12.789 2.872 1.00 94.69 83 VAL A O 1
ATOM 671 N N . ALA A 1 84 ? -5.908 13.213 1.461 1.00 95.62 84 ALA A N 1
ATOM 672 C CA . ALA A 1 84 ? -6.948 12.843 2.419 1.00 95.62 84 ALA A CA 1
ATOM 673 C C . ALA A 1 84 ? -6.870 11.364 2.847 1.00 95.62 84 ALA A C 1
ATOM 675 O O . ALA A 1 84 ? -7.184 11.034 3.989 1.00 95.62 84 ALA A O 1
ATOM 676 N N . ALA A 1 85 ? -6.463 10.461 1.952 1.00 96.00 85 ALA A N 1
ATOM 677 C CA . ALA A 1 85 ? -6.266 9.049 2.259 1.00 96.00 85 ALA A CA 1
ATOM 678 C C . ALA A 1 85 ? -5.000 8.813 3.106 1.00 96.00 85 ALA A C 1
ATOM 680 O O . ALA A 1 85 ? -5.039 8.036 4.059 1.00 96.00 85 ALA A O 1
ATOM 681 N N . LEU A 1 86 ? -3.906 9.524 2.821 1.00 95.50 86 LEU A N 1
ATOM 682 C CA . LEU A 1 86 ? -2.673 9.498 3.615 1.00 95.50 86 LEU A CA 1
ATOM 683 C C . LEU A 1 86 ? -2.897 10.027 5.036 1.00 95.50 86 LEU A C 1
ATOM 685 O O . LEU A 1 86 ? -2.430 9.410 5.991 1.00 95.50 86 LEU A O 1
ATOM 689 N N . ASP A 1 87 ? -3.699 11.083 5.197 1.00 95.25 87 ASP A N 1
ATOM 690 C CA . ASP A 1 87 ? -4.052 11.613 6.518 1.00 95.25 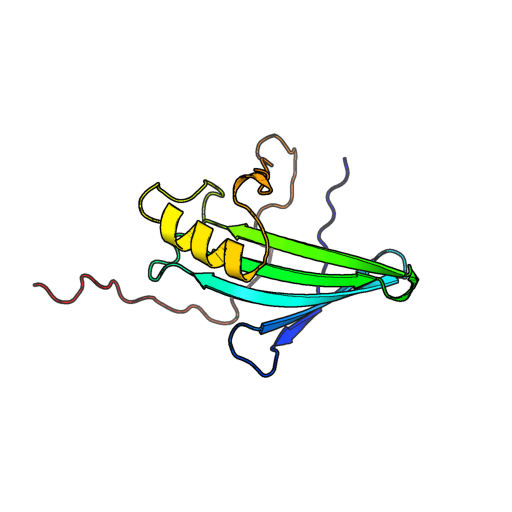87 ASP A CA 1
ATOM 691 C C . ASP A 1 87 ? -4.800 10.576 7.381 1.00 95.25 87 ASP A C 1
ATOM 693 O O . ASP A 1 87 ? -4.578 10.526 8.590 1.00 95.25 87 ASP A O 1
ATOM 697 N N . LYS A 1 88 ? -5.611 9.678 6.788 1.00 94.31 88 LYS A N 1
ATOM 698 C CA . LYS A 1 88 ? -6.232 8.541 7.515 1.00 94.31 88 LYS A CA 1
ATOM 699 C C . LYS A 1 88 ? -5.201 7.536 8.047 1.00 94.31 88 LYS A C 1
ATOM 701 O O . LYS A 1 88 ? -5.531 6.729 8.912 1.00 94.31 88 LYS A O 1
ATOM 706 N N . CYS A 1 89 ? -3.991 7.552 7.496 1.00 93.12 89 CYS A N 1
ATOM 707 C CA . CYS A 1 89 ? -2.869 6.704 7.889 1.00 93.12 89 CYS A CA 1
ATOM 708 C C . CYS A 1 89 ? -1.881 7.430 8.807 1.00 93.12 89 CYS A C 1
ATOM 710 O O . CYS A 1 89 ? -0.860 6.846 9.148 1.00 93.12 89 CYS A O 1
ATOM 712 N N . GLU A 1 90 ? -2.153 8.692 9.160 1.00 93.81 90 GLU A N 1
ATOM 713 C CA . GLU A 1 90 ? -1.228 9.567 9.891 1.00 93.81 90 GLU A CA 1
ATOM 714 C C . GLU A 1 90 ? 0.106 9.795 9.155 1.00 93.81 90 GLU A C 1
ATOM 716 O O . GLU A 1 90 ? 1.117 10.105 9.777 1.00 93.81 90 GLU A O 1
ATOM 721 N N . ILE A 1 91 ? 0.098 9.685 7.821 1.00 92.88 91 ILE A N 1
ATOM 722 C CA . ILE A 1 91 ? 1.264 9.893 6.954 1.00 92.88 91 ILE A CA 1
ATOM 723 C C . ILE A 1 91 ? 1.066 11.181 6.158 1.00 92.88 91 ILE A C 1
ATOM 725 O O . ILE A 1 91 ? -0.020 11.463 5.651 1.00 92.88 91 ILE A O 1
ATOM 729 N N . LYS A 1 92 ? 2.119 11.979 6.027 1.00 93.19 92 LYS A N 1
ATOM 730 C CA . LYS A 1 92 ? 2.143 13.198 5.221 1.00 93.19 92 LYS A CA 1
ATOM 731 C C . LYS A 1 92 ? 2.686 12.920 3.828 1.00 93.19 92 LYS A C 1
ATOM 733 O O . LYS A 1 92 ? 3.544 12.070 3.631 1.00 93.19 92 LYS A O 1
ATOM 738 N N . GLU A 1 93 ? 2.212 13.688 2.847 1.00 90.69 93 GLU A N 1
ATOM 739 C CA . GLU A 1 93 ? 2.639 13.557 1.444 1.00 90.69 93 GLU A CA 1
ATOM 740 C C . GLU A 1 93 ? 4.167 13.612 1.294 1.00 90.69 93 GLU A C 1
ATOM 742 O O . GLU A 1 93 ? 4.742 12.825 0.551 1.00 90.69 93 GLU A O 1
ATOM 747 N N . TRP A 1 94 ? 4.833 14.495 2.042 1.00 90.62 94 TRP A N 1
ATOM 748 C CA . TRP A 1 94 ? 6.287 14.670 1.988 1.00 90.62 94 TRP A CA 1
ATOM 749 C C . TRP A 1 94 ? 7.083 13.518 2.623 1.00 90.62 94 TRP A C 1
ATOM 751 O O . TRP A 1 94 ? 8.297 13.463 2.445 1.00 90.62 94 TRP A O 1
ATOM 761 N N . GLU A 1 95 ? 6.430 12.606 3.351 1.00 91.44 95 GLU A N 1
ATOM 762 C CA . GLU A 1 95 ? 7.055 11.384 3.878 1.00 91.44 95 GLU A CA 1
ATOM 763 C C . GLU A 1 95 ? 7.117 10.270 2.824 1.00 91.44 95 GLU A C 1
ATOM 765 O O . GLU A 1 95 ? 7.825 9.279 3.010 1.00 91.44 95 GLU A O 1
ATOM 770 N N . LEU A 1 96 ? 6.396 10.417 1.705 1.00 89.44 96 LEU A N 1
ATOM 771 C CA . LEU A 1 96 ? 6.468 9.469 0.603 1.00 89.44 96 LEU A CA 1
ATOM 772 C C . LEU A 1 96 ? 7.812 9.578 -0.118 1.00 89.44 96 LEU A C 1
ATOM 774 O O . LEU A 1 96 ? 8.279 10.660 -0.469 1.00 89.44 96 LEU A O 1
ATOM 778 N N . TYR A 1 97 ? 8.397 8.419 -0.405 1.00 89.62 97 TYR A N 1
ATOM 779 C CA . TYR A 1 97 ? 9.618 8.305 -1.187 1.00 89.62 97 TYR A CA 1
ATOM 780 C C . TYR A 1 97 ? 9.349 7.529 -2.473 1.00 89.62 97 TYR A C 1
ATOM 782 O O . TYR A 1 97 ? 8.767 6.442 -2.447 1.00 89.62 97 TYR A O 1
ATOM 790 N N . PHE A 1 98 ? 9.784 8.084 -3.603 1.00 88.44 98 PHE A N 1
ATOM 791 C CA . PHE A 1 98 ? 9.672 7.420 -4.895 1.00 88.44 98 PHE A CA 1
ATOM 792 C C . PHE A 1 98 ? 10.689 6.282 -4.999 1.00 88.44 98 PHE A C 1
ATOM 794 O O . PHE A 1 98 ? 11.889 6.492 -4.827 1.00 88.44 98 PHE A O 1
ATOM 801 N N . VAL A 1 99 ? 10.213 5.077 -5.307 1.00 83.06 99 VAL A N 1
ATOM 802 C CA . VAL A 1 99 ? 11.070 3.902 -5.480 1.00 83.06 99 VAL A CA 1
ATOM 803 C C . VAL A 1 99 ? 11.275 3.649 -6.971 1.00 83.06 99 VAL A C 1
ATOM 805 O O . VAL A 1 99 ? 10.431 3.036 -7.620 1.00 83.06 99 VAL A O 1
ATOM 808 N N . ASP A 1 100 ? 12.418 4.089 -7.499 1.00 82.00 100 ASP A N 1
ATOM 809 C CA . ASP A 1 100 ? 12.842 3.761 -8.862 1.00 82.00 100 ASP A CA 1
ATOM 810 C C . ASP A 1 100 ? 13.680 2.477 -8.883 1.00 82.00 100 ASP A C 1
ATOM 812 O O . ASP A 1 100 ? 14.805 2.441 -8.380 1.00 82.00 100 ASP A O 1
ATOM 816 N N . ASN A 1 101 ? 13.145 1.424 -9.501 1.00 78.56 101 ASN A N 1
ATOM 817 C CA . ASN A 1 101 ? 13.866 0.170 -9.714 1.00 78.56 101 ASN A CA 1
ATOM 818 C C . ASN A 1 101 ? 14.338 -0.017 -11.172 1.00 78.56 101 ASN A C 1
ATOM 820 O O . ASN A 1 101 ? 14.820 -1.096 -11.510 1.00 78.56 101 ASN A O 1
ATOM 824 N N . CYS A 1 102 ? 14.235 0.986 -12.055 1.00 76.00 102 CYS A N 1
ATOM 825 C CA . CYS A 1 102 ? 14.517 0.826 -13.491 1.00 76.00 102 CYS A CA 1
ATOM 826 C C . CYS A 1 102 ? 15.986 0.499 -13.806 1.00 76.00 102 CYS A C 1
ATOM 828 O O . CYS A 1 102 ? 16.278 -0.181 -14.786 1.00 76.00 102 CYS A O 1
ATOM 830 N N . SER A 1 103 ? 16.923 0.949 -12.969 1.00 80.25 103 SER A N 1
ATOM 831 C CA . SER A 1 103 ? 18.363 0.674 -13.116 1.00 80.25 103 SER A CA 1
ATOM 832 C C . SER A 1 103 ? 18.798 -0.671 -12.517 1.00 80.25 103 SER A C 1
ATOM 834 O O . SER A 1 103 ? 19.979 -1.029 -12.543 1.00 80.25 103 SER A O 1
ATOM 836 N N . CYS A 1 104 ? 17.857 -1.433 -11.960 1.00 81.94 104 CYS A N 1
ATOM 837 C CA . CYS A 1 104 ? 18.154 -2.655 -11.240 1.00 81.94 104 CYS A CA 1
ATOM 838 C C . CYS A 1 104 ? 18.269 -3.858 -12.182 1.00 81.94 104 CYS A C 1
ATOM 840 O O . CYS A 1 104 ? 17.270 -4.449 -12.591 1.00 81.94 104 CYS A O 1
ATOM 842 N N . ILE A 1 105 ? 19.509 -4.257 -12.468 1.00 81.94 105 ILE A N 1
ATOM 843 C CA . ILE A 1 105 ? 19.818 -5.434 -13.290 1.00 81.94 105 ILE A CA 1
ATOM 844 C C . ILE A 1 105 ? 19.167 -6.684 -12.675 1.00 81.94 105 ILE A C 1
ATOM 846 O O . ILE A 1 105 ? 19.309 -6.940 -11.473 1.00 81.94 105 ILE A O 1
ATOM 850 N N . ASP A 1 106 ? 18.431 -7.428 -13.507 1.00 81.19 106 ASP A N 1
ATOM 851 C CA . ASP A 1 106 ? 17.731 -8.678 -13.179 1.00 81.19 106 ASP A CA 1
ATOM 852 C C . ASP A 1 106 ? 16.771 -8.593 -11.977 1.00 81.19 106 ASP A C 1
ATOM 854 O O . ASP A 1 106 ? 16.494 -9.594 -11.303 1.00 81.19 106 ASP A O 1
ATOM 858 N N . ALA A 1 107 ? 16.240 -7.400 -11.682 1.00 81.69 107 ALA A N 1
ATOM 859 C CA . ALA A 1 107 ? 15.231 -7.251 -10.645 1.00 81.69 107 ALA A CA 1
ATOM 860 C C . ALA A 1 107 ? 13.957 -8.021 -11.029 1.00 81.69 107 ALA A C 1
ATOM 862 O O . ALA A 1 107 ? 13.416 -7.841 -12.123 1.00 81.69 107 ALA A O 1
ATOM 863 N N . PRO A 1 108 ? 13.417 -8.863 -10.134 1.00 81.00 108 PRO A N 1
ATOM 864 C CA . PRO A 1 108 ? 12.279 -9.713 -10.445 1.00 81.00 108 PRO A CA 1
ATOM 865 C C . PRO A 1 108 ? 10.943 -8.950 -10.335 1.00 81.00 108 PRO A C 1
ATOM 867 O O . PRO A 1 108 ? 10.037 -9.410 -9.636 1.00 81.00 108 PRO A O 1
ATOM 870 N N . LEU A 1 109 ? 10.838 -7.796 -11.012 1.00 77.06 109 LEU A N 1
ATOM 871 C CA . LEU A 1 109 ? 9.727 -6.829 -10.942 1.00 77.06 109 LEU A CA 1
ATOM 872 C C . LEU A 1 109 ? 8.415 -7.363 -11.536 1.00 77.06 109 LEU A C 1
ATOM 874 O O . LEU A 1 109 ? 7.335 -6.916 -11.163 1.00 77.06 109 LEU A O 1
ATOM 878 N N . GLY A 1 110 ? 8.500 -8.342 -12.439 1.00 78.12 110 GLY A N 1
ATOM 879 C CA . GLY A 1 110 ? 7.334 -8.997 -13.025 1.00 78.12 110 GLY A CA 1
ATOM 880 C C . GLY A 1 110 ? 6.702 -10.058 -12.120 1.00 78.12 110 GLY A C 1
ATOM 881 O O . GLY A 1 110 ? 7.312 -10.566 -11.168 1.00 78.12 110 GLY A O 1
ATOM 882 N N . THR A 1 111 ? 5.484 -10.467 -12.482 1.00 78.69 111 THR A N 1
ATOM 883 C CA . THR A 1 111 ? 4.818 -11.627 -11.880 1.00 78.69 111 THR A CA 1
ATOM 884 C C . THR A 1 111 ? 5.696 -12.876 -12.012 1.00 78.69 111 THR A C 1
ATOM 886 O O . THR A 1 111 ? 6.239 -13.116 -13.094 1.00 78.69 111 THR A O 1
ATOM 889 N N . PRO A 1 112 ? 5.854 -13.693 -10.953 1.00 81.06 112 PRO A N 1
ATOM 890 C CA . PRO A 1 112 ? 6.630 -14.925 -11.035 1.00 81.06 112 PRO A CA 1
ATOM 891 C C . PRO A 1 112 ? 6.129 -15.841 -12.158 1.00 81.06 112 PRO A C 1
ATOM 893 O O . PRO A 1 112 ? 4.921 -15.969 -12.359 1.00 81.06 112 PRO A O 1
ATOM 896 N N . GLU A 1 113 ? 7.042 -16.508 -12.857 1.00 81.81 113 GLU A N 1
ATOM 897 C CA . GLU A 1 113 ? 6.690 -17.484 -13.890 1.00 81.81 113 GLU A CA 1
ATOM 898 C C . GLU A 1 113 ? 5.731 -18.559 -13.349 1.00 81.81 113 GLU A C 1
ATOM 900 O O . GLU A 1 113 ? 5.859 -19.018 -12.211 1.00 81.81 113 GLU A O 1
ATOM 905 N N . GLY A 1 114 ? 4.721 -18.914 -14.148 1.00 82.88 114 GLY A N 1
ATOM 906 C CA . GLY A 1 114 ? 3.667 -19.853 -13.753 1.00 82.88 114 GLY A CA 1
ATOM 907 C C . GLY A 1 114 ? 2.594 -19.269 -12.824 1.00 82.88 114 GLY A C 1
ATOM 908 O O . GLY A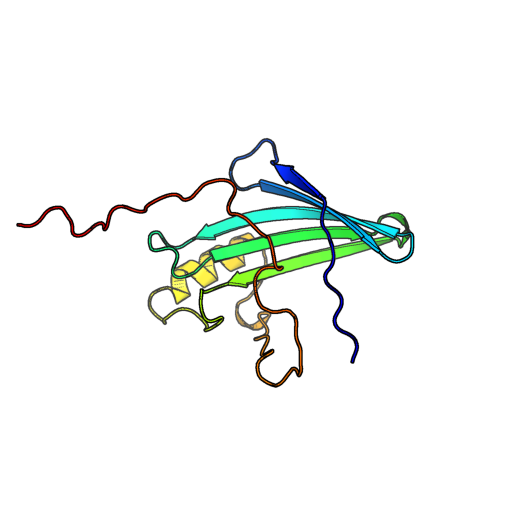 1 114 ? 1.648 -19.981 -12.479 1.00 82.88 114 GLY A O 1
ATOM 909 N N . SER A 1 115 ? 2.689 -17.989 -12.442 1.00 78.50 115 SER A N 1
ATOM 910 C CA . SER A 1 115 ? 1.619 -17.305 -11.705 1.00 78.50 115 SER A CA 1
ATOM 911 C C . SER A 1 115 ? 0.349 -17.244 -12.551 1.00 78.50 115 SER A C 1
ATOM 913 O O . SER A 1 115 ? 0.387 -16.918 -13.735 1.00 78.50 115 SER A O 1
ATOM 915 N N . ARG A 1 116 ? -0.792 -17.546 -11.933 1.00 76.00 116 ARG A N 1
ATOM 916 C CA . ARG A 1 116 ? -2.115 -17.453 -12.556 1.00 76.00 116 ARG A CA 1
ATOM 917 C C . ARG A 1 116 ? -3.004 -16.601 -11.668 1.00 76.00 116 ARG A C 1
ATOM 919 O O . ARG A 1 116 ? -3.021 -16.797 -10.453 1.00 76.00 116 ARG A O 1
ATOM 926 N N . LEU A 1 117 ? -3.736 -15.664 -12.267 1.00 72.69 117 LEU A N 1
ATOM 927 C CA . LEU A 1 117 ? -4.760 -14.921 -11.541 1.00 72.69 117 LEU A CA 1
ATOM 928 C C . LEU A 1 117 ? -5.811 -15.912 -11.038 1.00 72.69 117 LEU A C 1
ATOM 930 O O . LEU A 1 117 ? -6.294 -16.748 -11.798 1.00 72.69 117 LEU A O 1
ATOM 934 N N . HIS A 1 118 ? -6.148 -15.826 -9.752 1.00 69.06 118 HIS A N 1
ATOM 935 C CA . HIS A 1 118 ? -7.184 -16.675 -9.164 1.00 69.06 118 HIS A CA 1
ATOM 936 C C . HIS A 1 118 ? -8.551 -16.424 -9.819 1.00 69.06 118 HIS A C 1
ATOM 938 O O . HIS A 1 11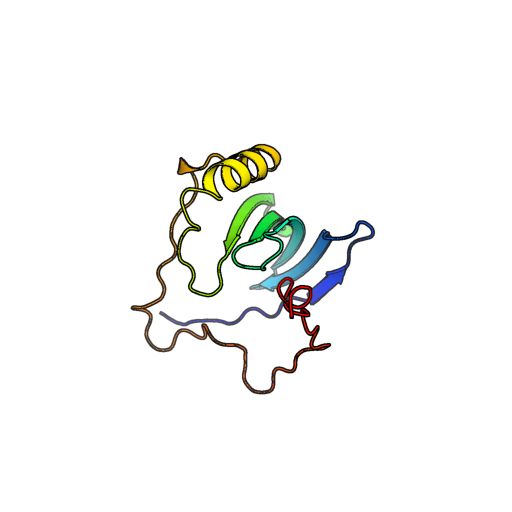8 ? -9.325 -17.356 -10.009 1.00 69.06 118 HIS A O 1
ATOM 944 N N . ALA A 1 119 ? -8.814 -15.170 -10.196 1.00 69.88 119 ALA A N 1
ATOM 945 C CA . ALA A 1 119 ? -9.952 -14.752 -10.997 1.00 69.88 119 ALA A CA 1
ATOM 946 C C . ALA A 1 119 ? -9.559 -13.521 -11.826 1.00 69.88 119 ALA A C 1
ATOM 948 O O . ALA A 1 119 ? -8.810 -12.669 -11.347 1.00 69.88 119 ALA A O 1
ATOM 949 N N . VAL A 1 120 ? -10.067 -13.432 -13.055 1.00 70.56 120 VAL A N 1
ATOM 950 C CA . VAL A 1 120 ? -9.992 -12.220 -13.880 1.00 70.56 120 VAL A CA 1
ATOM 951 C C . VAL A 1 120 ? -11.335 -11.520 -13.749 1.00 70.56 120 VAL A C 1
ATOM 953 O O . VAL A 1 120 ? -12.353 -12.064 -14.174 1.00 70.56 120 VAL A O 1
ATOM 956 N N . VAL A 1 121 ? -11.347 -10.339 -13.137 1.00 68.19 121 VAL A N 1
ATOM 957 C CA . VAL A 1 121 ? -12.535 -9.483 -13.107 1.00 68.19 121 VAL A CA 1
ATOM 958 C C . VAL A 1 121 ? -12.453 -8.587 -14.335 1.00 68.19 121 VAL A C 1
ATOM 960 O O . VAL A 1 121 ? -11.516 -7.803 -14.458 1.00 68.19 121 VAL A O 1
ATOM 963 N N . LYS A 1 122 ? -13.389 -8.744 -15.274 1.00 70.31 122 LYS A N 1
ATOM 964 C CA . LYS A 1 122 ? -13.555 -7.770 -16.355 1.00 70.31 122 LYS A CA 1
ATOM 965 C C . LYS A 1 122 ? -14.253 -6.554 -15.759 1.00 70.31 122 LYS A C 1
ATOM 967 O O . LYS A 1 122 ? -15.319 -6.702 -15.170 1.00 70.31 122 LYS A O 1
ATOM 972 N N . ILE A 1 123 ? -13.618 -5.395 -15.861 1.00 64.00 123 ILE A N 1
ATOM 973 C CA . ILE A 1 123 ? -14.276 -4.120 -15.594 1.00 64.00 123 ILE A CA 1
ATOM 974 C C . ILE A 1 123 ? -14.964 -3.759 -16.902 1.00 64.00 123 ILE A C 1
ATOM 976 O O . ILE A 1 123 ? -14.286 -3.574 -17.913 1.00 64.00 123 ILE A O 1
ATOM 980 N N . ASP A 1 124 ? -16.294 -3.754 -16.901 1.00 64.31 124 ASP A N 1
ATOM 981 C CA . ASP A 1 124 ? -17.040 -3.214 -18.031 1.00 64.31 124 ASP A CA 1
ATOM 982 C C . ASP A 1 124 ? -16.770 -1.707 -18.088 1.00 64.31 124 ASP A C 1
ATOM 984 O O . ASP A 1 124 ? -16.858 -1.009 -17.076 1.00 64.31 124 ASP A O 1
ATOM 988 N N . ASP A 1 125 ? -16.360 -1.232 -19.262 1.00 56.00 125 ASP A N 1
ATOM 989 C CA . ASP A 1 125 ? -15.991 0.158 -19.507 1.00 56.00 125 ASP A CA 1
ATOM 990 C C . ASP A 1 125 ? -17.167 1.081 -19.112 1.00 56.00 125 ASP A C 1
ATOM 992 O O . ASP A 1 125 ? -18.266 0.926 -19.658 1.00 56.00 125 ASP A O 1
ATOM 996 N N . PRO A 1 126 ? -17.002 2.036 -18.176 1.00 54.47 126 PRO A N 1
ATOM 997 C CA . PRO A 1 126 ? -18.094 2.913 -17.745 1.00 54.47 126 PRO A CA 1
ATOM 998 C C . PRO A 1 126 ? -18.663 3.791 -18.879 1.00 54.47 126 PRO A C 1
ATOM 1000 O O . PRO A 1 126 ? -19.733 4.375 -18.719 1.00 54.47 126 PRO A O 1
ATOM 1003 N N . ASN A 1 127 ? -18.007 3.840 -20.045 1.00 51.78 127 ASN A N 1
ATOM 1004 C CA . ASN A 1 127 ? -18.494 4.524 -21.247 1.00 51.78 127 ASN A CA 1
ATOM 1005 C C . ASN A 1 127 ? -19.485 3.718 -22.110 1.00 51.78 127 ASN A C 1
ATOM 1007 O O . ASN A 1 127 ? -19.900 4.199 -23.163 1.00 51.78 127 ASN A O 1
ATOM 1011 N N . TRP A 1 128 ? -19.914 2.521 -21.698 1.00 45.84 128 TRP A N 1
ATOM 1012 C CA . TRP A 1 128 ? -20.830 1.694 -22.502 1.00 45.84 128 TRP A CA 1
ATOM 1013 C C . TRP A 1 128 ? -22.274 2.241 -22.612 1.00 45.84 128 TRP A C 1
ATOM 1015 O O . TRP A 1 128 ? -23.064 1.729 -23.400 1.00 45.84 128 TRP A O 1
ATOM 1025 N N . ILE A 1 129 ? -22.631 3.305 -21.882 1.00 42.94 129 ILE A N 1
ATOM 1026 C CA . ILE A 1 129 ? -23.997 3.855 -21.864 1.00 42.94 129 ILE A CA 1
ATOM 1027 C C . ILE A 1 129 ? -24.197 5.058 -22.802 1.00 42.94 129 ILE A C 1
ATOM 1029 O O . ILE A 1 129 ? -24.999 5.918 -22.479 1.00 42.94 129 ILE A O 1
ATOM 1033 N N . HIS A 1 130 ? -23.515 5.165 -23.947 1.00 43.66 130 HIS A N 1
ATOM 1034 C CA . HIS A 1 130 ? -23.884 6.146 -24.986 1.00 43.66 130 HIS A CA 1
ATOM 1035 C C . HIS A 1 130 ? -23.470 5.700 -26.400 1.00 43.66 130 HIS A C 1
ATOM 1037 O O . HIS A 1 130 ? -22.544 6.274 -26.966 1.00 43.66 130 HIS A O 1
ATOM 1043 N N . VAL A 1 131 ? -24.185 4.729 -26.988 1.00 36.75 131 VAL A N 1
ATOM 1044 C CA . VAL A 1 131 ? -24.499 4.682 -28.436 1.00 36.75 131 VAL A CA 1
ATOM 1045 C C . VAL A 1 131 ? -25.886 4.078 -28.622 1.00 36.75 131 VAL A C 1
ATOM 1047 O O . VAL A 1 131 ? -26.127 2.995 -28.045 1.00 36.75 131 VAL A O 1
#

Foldseek 3Di:
DDADDWDWDWDADPDPQWIWTWGQDPNFIKIKIKGFLDADPVRQKTKMKMWIDRPVVRDIDIDMDIDGPVQDDDDPVCVVVVQVSCVVRVHHPVNDDRDDCPPPPPHPPDDDPPDDDPDDDDDDDPPPPDD